Protein AF-A0A453EMD0-F1 (afdb_monomer)

InterPro domains:
  IPR001680 WD40 repeat [PS50082] (9-34)
  IPR015943 WD40/YVTN repeat-like-containing domain superfamily [G3DSA:2.130.10.10] (1-57)
  IPR045241 WD repeat Prp46/PLRG1-like [PTHR19923] (1-57)

Sequence (57 aa):
GSLESEACIYALSYDNSGSRLVTCEADKTIKMWKEDLTATPETHPVNFKPPKDIRRY

pLDDT: mean 87.54, std 10.14, range [54.53, 97.44]

Radius of gyration: 16.7 Å; Cα contacts (8 Å, |Δi|>4): 58; chains: 1; bounding box: 37×38×33 Å

Nearest PDB structures (foldseek):
  8c6j-assembly1_J  TM=8.970E-01  e=8.969E-04  Homo sapiens
  9fmd-assembly1_T  TM=8.924E-01  e=1.497E-03  Homo sapiens
  3jb9-assembly1_K  TM=8.464E-01  e=2.342E-03  Schizosaccharomyces pombe 972h-
  8ro2-assembly1_T  TM=8.381E-01  e=2.662E-03  Homo sapiens
  8j07-assembly1_i4  TM=8.685E-01  e=2.352E+00  Homo sapiens

Solvent-accessible surface area (backbone atoms only — not comparable to full-atom values): 3918 Å² total; per-residue (Å²): 131,65,74,74,80,37,74,42,76,81,45,72,48,63,47,98,86,64,65,32,45,39,36,39,36,63,74,78,46,74,51,78,46,66,79,67,90,81,70,40,69,85,82,59,64,81,88,80,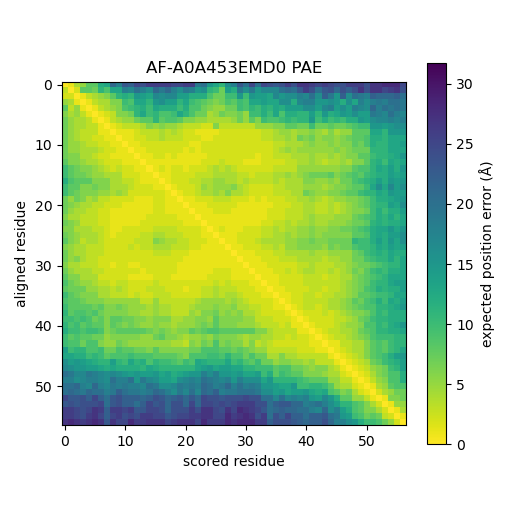74,80,71,93,73,81,81,79,128

Mean predicted aligned error: 7.92 Å

Secondary structure (DSSP, 8-state):
--GGGG--EEEEEE-TTSSEEEEEETTS-EEEEE--TT--TTTS-------S-----

Foldseek 3D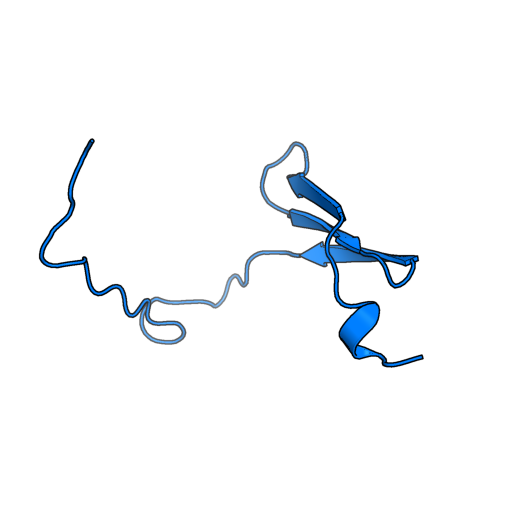i:
DPPVVFADWPDWDADPVNQWIWTCTSVRDIDIDGDDPPDDCVNPPDPDDDDPDPDDD

Structure (mmCIF, N/CA/C/O backbone):
data_AF-A0A453EMD0-F1
#
_entry.id   AF-A0A453EMD0-F1
#
loop_
_atom_site.group_PDB
_atom_site.id
_atom_site.type_symbol
_atom_site.label_atom_id
_atom_site.label_alt_id
_atom_site.label_comp_id
_atom_site.label_asym_id
_atom_site.label_entity_id
_atom_site.label_seq_id
_atom_site.pdbx_PDB_ins_code
_atom_site.Cartn_x
_atom_site.Cartn_y
_atom_site.Cartn_z
_atom_site.occupancy
_atom_site.B_iso_or_equiv
_atom_site.auth_seq_id
_atom_site.auth_comp_id
_atom_site.auth_asym_id
_atom_site.auth_atom_id
_atom_site.pdbx_PDB_model_num
ATOM 1 N N . GLY A 1 1 ? 23.196 4.503 -12.101 1.00 54.53 1 GLY A N 1
ATOM 2 C CA . GLY A 1 1 ? 21.792 4.940 -12.222 1.00 54.53 1 GLY A CA 1
ATOM 3 C C . GLY A 1 1 ? 21.430 5.687 -10.962 1.00 54.53 1 GLY A C 1
ATOM 4 O O . GLY A 1 1 ? 21.943 5.304 -9.918 1.00 54.53 1 GLY A O 1
ATOM 5 N N . SER A 1 2 ? 20.647 6.765 -11.053 1.00 77.00 2 SER A N 1
ATOM 6 C CA . SER A 1 2 ? 20.131 7.429 -9.849 1.00 77.00 2 SER A CA 1
ATOM 7 C C . SER A 1 2 ? 19.029 6.559 -9.249 1.00 77.00 2 SER A C 1
ATOM 9 O O . SER A 1 2 ? 18.104 6.188 -9.966 1.00 77.00 2 SER A O 1
ATOM 11 N N . LEU A 1 3 ? 19.127 6.243 -7.957 1.00 68.94 3 LEU A N 1
ATOM 12 C CA . LEU A 1 3 ? 18.105 5.493 -7.213 1.00 68.94 3 LEU A CA 1
ATOM 13 C C . LEU A 1 3 ? 16.735 6.188 -7.262 1.00 68.94 3 LEU A C 1
ATOM 15 O O . LEU A 1 3 ? 15.699 5.537 -7.245 1.00 68.94 3 LEU A O 1
ATOM 19 N N . GLU A 1 4 ? 16.725 7.514 -7.395 1.00 72.69 4 GLU A N 1
ATOM 20 C CA . GLU A 1 4 ? 15.498 8.305 -7.511 1.00 72.69 4 GLU A CA 1
ATOM 21 C C . GLU A 1 4 ? 14.794 8.098 -8.858 1.00 72.69 4 GLU A C 1
ATOM 23 O O . GLU A 1 4 ? 13.578 8.233 -8.948 1.00 72.69 4 GLU A O 1
ATOM 28 N N . SER A 1 5 ? 15.532 7.731 -9.912 1.00 74.44 5 SER A N 1
ATOM 29 C CA . SER A 1 5 ? 14.945 7.466 -11.231 1.00 74.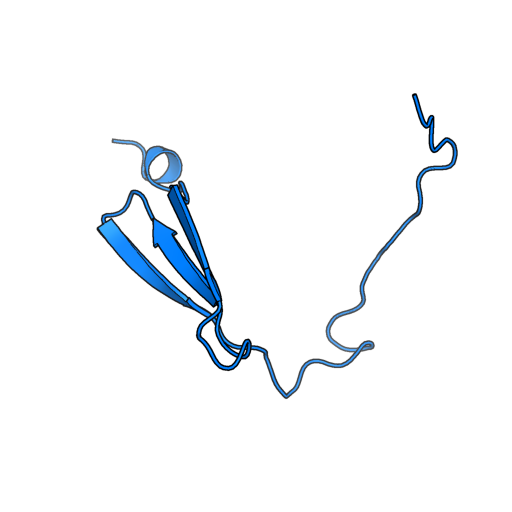44 5 SER A CA 1
ATOM 30 C C . SER A 1 5 ? 14.128 6.170 -11.277 1.00 74.44 5 SER A C 1
ATOM 32 O O . SER A 1 5 ? 13.337 5.997 -12.200 1.00 74.44 5 SER A O 1
ATOM 34 N N . GLU A 1 6 ? 14.297 5.277 -10.298 1.00 77.94 6 GLU A N 1
ATOM 35 C CA . GLU A 1 6 ? 13.555 4.011 -10.185 1.00 77.94 6 GLU A CA 1
ATOM 36 C C . GLU A 1 6 ? 12.384 4.099 -9.186 1.00 77.94 6 GLU A C 1
ATOM 38 O O . GLU A 1 6 ? 11.612 3.152 -9.049 1.00 77.94 6 GLU A O 1
ATOM 43 N N . ALA A 1 7 ? 12.185 5.252 -8.535 1.00 81.38 7 ALA A N 1
ATOM 44 C CA . ALA A 1 7 ? 11.077 5.506 -7.613 1.00 81.38 7 ALA A CA 1
ATOM 45 C C . ALA A 1 7 ? 9.789 5.900 -8.365 1.00 81.38 7 ALA A C 1
ATOM 47 O O . ALA A 1 7 ? 9.270 7.009 -8.230 1.00 81.38 7 ALA A O 1
ATOM 48 N N . CYS A 1 8 ? 9.279 4.995 -9.202 1.00 89.94 8 CYS A N 1
ATOM 49 C CA . CYS A 1 8 ? 8.047 5.185 -9.968 1.00 89.94 8 CYS A CA 1
ATOM 50 C C . CYS A 1 8 ? 7.045 4.060 -9.678 1.00 89.94 8 CYS A C 1
ATOM 52 O O . CYS A 1 8 ? 7.425 2.895 -9.591 1.00 89.94 8 CYS A O 1
ATOM 54 N N . ILE A 1 9 ? 5.759 4.407 -9.568 1.00 94.88 9 ILE A N 1
ATOM 55 C CA . ILE A 1 9 ? 4.649 3.452 -9.458 1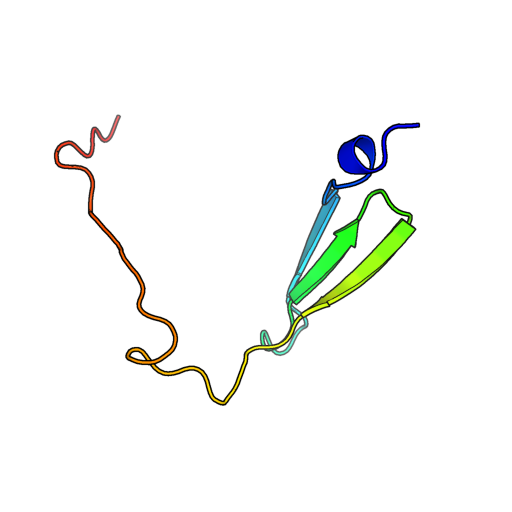.00 94.88 9 ILE A CA 1
ATOM 56 C C . ILE A 1 9 ? 3.989 3.339 -10.834 1.00 94.88 9 ILE A C 1
ATOM 58 O O . ILE A 1 9 ? 3.459 4.324 -11.346 1.00 94.88 9 ILE A O 1
ATOM 62 N N . TYR A 1 10 ? 3.989 2.142 -11.422 1.00 94.06 10 TYR A N 1
ATOM 63 C CA . TYR A 1 10 ? 3.351 1.895 -12.720 1.00 94.06 10 TYR A CA 1
ATOM 64 C C . TYR A 1 10 ? 1.869 1.553 -12.601 1.00 94.06 10 TYR A C 1
ATOM 66 O O . TYR A 1 10 ? 1.071 1.924 -13.459 1.00 94.06 10 TYR A O 1
ATOM 74 N N . ALA A 1 11 ? 1.504 0.821 -11.552 1.00 94.75 11 ALA A N 1
ATOM 75 C CA . ALA A 1 11 ? 0.136 0.398 -11.308 1.00 94.75 11 ALA A CA 1
ATOM 76 C C . ALA A 1 11 ? -0.125 0.269 -9.809 1.00 94.75 11 ALA A C 1
ATOM 78 O O . ALA A 1 11 ? 0.784 -0.005 -9.022 1.00 94.75 11 ALA A O 1
ATOM 79 N N . LEU A 1 12 ? -1.389 0.432 -9.433 1.00 96.69 12 LEU A N 1
ATOM 80 C CA . LEU A 1 12 ? -1.874 0.170 -8.088 1.00 96.69 12 LEU A CA 1
ATOM 81 C C . LEU A 1 12 ? -3.287 -0.398 -8.143 1.00 96.69 12 LEU A C 1
ATOM 83 O O . LEU A 1 12 ? -4.059 -0.075 -9.049 1.00 96.69 12 LEU A O 1
ATOM 87 N N . SER A 1 13 ? -3.626 -1.245 -7.181 1.00 97.38 13 SER A N 1
ATOM 88 C CA . SER A 1 13 ? -4.982 -1.760 -7.021 1.00 97.38 13 SER A CA 1
ATOM 89 C C . SER A 1 13 ? -5.249 -2.137 -5.572 1.00 97.38 13 SER A C 1
ATOM 91 O O . SER A 1 13 ? -4.322 -2.470 -4.830 1.00 97.38 13 SER A O 1
ATOM 93 N N . TYR A 1 14 ? -6.516 -2.087 -5.177 1.00 97.38 14 TYR A N 1
ATOM 94 C CA . TYR A 1 14 ? -6.945 -2.664 -3.912 1.00 97.38 14 TYR A CA 1
ATOM 95 C C . TYR A 1 14 ? -7.166 -4.165 -4.069 1.00 97.38 14 TYR A C 1
ATOM 97 O O . TYR A 1 14 ? -7.546 -4.651 -5.136 1.00 97.38 14 TYR A O 1
ATOM 105 N N . ASP A 1 15 ? -6.946 -4.905 -2.990 1.00 94.38 15 ASP A N 1
ATOM 106 C CA . ASP A 1 15 ? -7.402 -6.285 -2.920 1.00 94.38 15 ASP A CA 1
ATOM 107 C C . ASP A 1 15 ? -8.942 -6.354 -2.901 1.00 94.38 15 ASP A C 1
ATOM 109 O O . ASP A 1 15 ? -9.627 -5.358 -2.675 1.00 94.38 15 ASP A O 1
ATOM 113 N N . ASN A 1 16 ? -9.516 -7.542 -3.107 1.00 95.19 16 ASN A N 1
ATOM 114 C CA . ASN A 1 16 ? -10.975 -7.694 -3.188 1.00 95.19 16 ASN A CA 1
ATOM 115 C C . ASN A 1 16 ? -11.708 -7.295 -1.890 1.00 95.19 16 ASN A C 1
ATOM 117 O O . ASN A 1 16 ? -12.904 -7.021 -1.924 1.00 95.19 16 ASN A O 1
ATOM 121 N N . SER A 1 17 ? -11.013 -7.279 -0.746 1.00 94.81 17 SER A N 1
ATOM 122 C CA . SER A 1 17 ? -11.586 -6.795 0.514 1.00 94.81 17 SER A CA 1
ATOM 123 C C . SER A 1 17 ? -11.557 -5.270 0.658 1.00 94.81 17 SER A C 1
ATOM 125 O O . SER A 1 17 ? -12.274 -4.736 1.499 1.00 94.81 17 SER A O 1
ATOM 127 N N . GLY A 1 18 ? -10.734 -4.572 -0.131 1.00 93.62 18 GLY A N 1
ATOM 128 C CA . GLY A 1 18 ? -10.490 -3.136 -0.009 1.00 93.62 18 GLY A CA 1
ATOM 129 C C . GLY A 1 18 ? -9.574 -2.740 1.155 1.00 93.62 18 GLY A C 1
ATOM 130 O O . GLY A 1 18 ? -9.362 -1.553 1.367 1.00 93.62 18 GLY A O 1
ATOM 131 N N . SER A 1 19 ? -9.026 -3.697 1.911 1.00 94.56 19 SER A N 1
ATOM 132 C CA . SER A 1 19 ? -8.235 -3.425 3.125 1.00 94.56 19 SER A CA 1
ATOM 133 C C . SER A 1 19 ? -6.735 -3.272 2.872 1.00 94.56 19 SER A C 1
ATOM 135 O O . SER A 1 19 ? -5.985 -2.861 3.765 1.00 94.56 19 SER A O 1
ATOM 137 N N . ARG A 1 20 ? -6.266 -3.642 1.676 1.00 95.62 20 ARG A N 1
ATOM 138 C CA . ARG A 1 20 ? -4.854 -3.576 1.294 1.00 95.62 20 ARG A CA 1
ATOM 139 C C . ARG A 1 20 ? -4.693 -2.900 -0.050 1.00 95.62 20 ARG A C 1
ATOM 141 O O . ARG A 1 20 ? -5.372 -3.249 -1.012 1.00 95.62 20 ARG A O 1
ATOM 148 N N . LEU A 1 21 ? -3.723 -1.998 -0.123 1.00 96.75 21 LEU A N 1
ATOM 149 C CA . LEU A 1 21 ? -3.281 -1.402 -1.376 1.00 96.75 21 LEU A CA 1
ATOM 150 C C . LEU A 1 21 ? -2.037 -2.143 -1.865 1.00 96.75 21 LEU A C 1
ATOM 152 O O . LEU A 1 21 ? -1.071 -2.304 -1.121 1.00 96.75 21 LEU A O 1
ATOM 156 N N . VAL A 1 22 ? -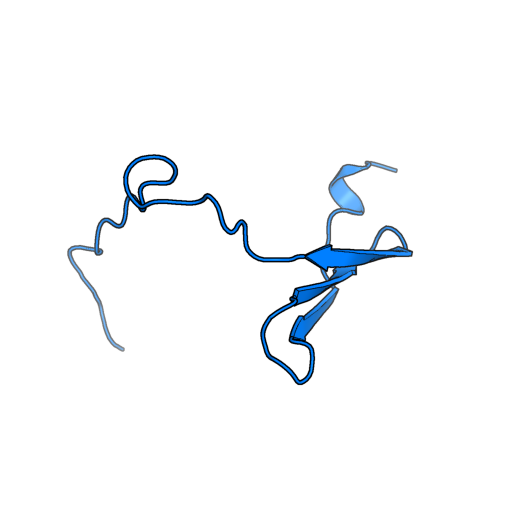2.049 -2.578 -3.118 1.00 97.00 22 VAL A N 1
ATOM 157 C CA . VAL A 1 22 ? -0.912 -3.226 -3.776 1.00 97.00 22 VAL A CA 1
ATOM 158 C C . VAL A 1 22 ? -0.357 -2.275 -4.829 1.00 97.00 22 VAL A C 1
ATOM 160 O O . VAL A 1 22 ? -1.114 -1.796 -5.672 1.00 97.00 22 VAL A O 1
ATOM 163 N N . THR A 1 23 ? 0.947 -1.999 -4.789 1.00 97.44 23 THR A N 1
ATOM 164 C CA . THR A 1 23 ? 1.645 -1.139 -5.759 1.00 97.44 23 THR A CA 1
ATOM 165 C C . THR A 1 23 ? 2.706 -1.927 -6.520 1.00 97.44 23 THR A C 1
ATOM 167 O O . THR A 1 23 ? 3.471 -2.680 -5.919 1.00 97.44 23 THR A O 1
ATOM 170 N N . CYS A 1 24 ? 2.763 -1.740 -7.839 1.00 96.19 24 CYS A N 1
ATOM 171 C CA . CYS A 1 24 ? 3.801 -2.290 -8.713 1.00 96.19 24 CYS A CA 1
ATOM 172 C C . CYS A 1 24 ? 4.791 -1.180 -9.084 1.00 96.19 24 CYS A C 1
ATOM 174 O O . CYS A 1 24 ? 4.416 -0.228 -9.779 1.00 96.19 24 CYS A O 1
ATOM 176 N N . GLU A 1 25 ? 6.035 -1.302 -8.625 1.00 95.50 25 GLU A N 1
ATOM 177 C CA . GLU A 1 25 ? 7.061 -0.262 -8.746 1.00 95.50 25 GLU A CA 1
ATOM 178 C C . GLU A 1 25 ? 8.124 -0.578 -9.807 1.00 95.50 25 GLU A C 1
ATOM 180 O O . GLU A 1 25 ? 8.323 -1.725 -10.219 1.00 95.50 25 GLU A O 1
ATOM 185 N N . ALA A 1 26 ? 8.807 0.467 -10.279 1.00 92.25 26 ALA A N 1
ATOM 186 C CA . ALA A 1 26 ? 9.848 0.362 -11.300 1.00 92.25 26 ALA A CA 1
ATOM 187 C C . ALA A 1 26 ? 11.142 -0.295 -10.793 1.00 92.25 26 ALA A C 1
ATOM 189 O O . ALA A 1 26 ? 11.889 -0.867 -11.589 1.00 92.25 26 ALA A O 1
ATOM 190 N N . ASP A 1 27 ? 11.356 -0.314 -9.477 1.00 90.81 27 ASP A N 1
ATOM 191 C CA . ASP A 1 27 ? 12.454 -1.016 -8.798 1.00 90.81 27 ASP A CA 1
ATOM 192 C C . ASP A 1 27 ? 12.299 -2.554 -8.791 1.00 90.81 27 ASP A C 1
ATOM 194 O O . ASP A 1 27 ? 13.071 -3.267 -8.147 1.00 90.81 27 ASP A O 1
ATOM 198 N N . LYS A 1 28 ? 11.325 -3.079 -9.551 1.00 90.81 28 LYS A N 1
ATOM 199 C CA . LYS A 1 28 ? 10.975 -4.504 -9.664 1.00 90.81 28 LYS A CA 1
ATOM 200 C C . LYS A 1 28 ? 10.410 -5.082 -8.367 1.00 90.81 28 LYS A C 1
ATOM 202 O O . LYS A 1 28 ? 10.437 -6.301 -8.182 1.00 90.81 28 LYS A O 1
ATOM 207 N N . THR A 1 29 ? 9.878 -4.239 -7.487 1.00 93.81 29 THR A N 1
ATOM 208 C CA . THR A 1 29 ? 9.184 -4.676 -6.278 1.00 93.81 29 THR A CA 1
ATOM 209 C C . THR A 1 29 ? 7.672 -4.522 -6.396 1.00 93.81 29 THR A C 1
ATOM 211 O O . THR A 1 29 ? 7.133 -3.725 -7.169 1.00 93.81 29 THR A O 1
ATOM 214 N N . ILE A 1 30 ? 6.976 -5.335 -5.603 1.00 95.19 30 ILE A N 1
ATOM 215 C CA . ILE A 1 30 ? 5.555 -5.173 -5.320 1.00 95.19 30 ILE A CA 1
ATOM 216 C C . ILE A 1 30 ? 5.454 -4.851 -3.835 1.00 95.19 30 ILE A C 1
ATOM 218 O O . ILE A 1 30 ? 5.894 -5.653 -3.005 1.00 95.19 30 ILE A O 1
ATOM 222 N N . LYS A 1 31 ? 4.875 -3.700 -3.487 1.00 95.38 31 LYS A N 1
ATOM 223 C CA . LYS A 1 31 ? 4.653 -3.320 -2.086 1.00 95.38 31 LYS A CA 1
ATOM 224 C C . LYS A 1 31 ? 3.187 -3.502 -1.723 1.00 95.38 31 LYS A C 1
ATOM 226 O O . LYS A 1 31 ? 2.286 -3.156 -2.485 1.00 95.38 31 LYS A O 1
ATOM 231 N N . MET A 1 32 ? 2.962 -4.084 -0.549 1.00 95.88 32 MET A N 1
ATOM 232 C CA . MET A 1 32 ? 1.636 -4.276 0.027 1.00 95.88 32 MET A CA 1
ATOM 233 C C . MET A 1 32 ? 1.495 -3.374 1.242 1.00 95.88 32 MET A C 1
ATOM 235 O O . MET A 1 32 ? 2.230 -3.515 2.219 1.00 95.88 32 MET A O 1
ATOM 239 N N . TRP A 1 33 ? 0.524 -2.479 1.183 1.00 96.75 33 TRP A N 1
ATOM 240 C CA . TRP A 1 33 ? 0.230 -1.504 2.218 1.00 96.75 33 TRP A CA 1
ATOM 241 C C . TRP A 1 33 ? -1.034 -1.910 2.967 1.00 96.75 33 TRP A C 1
ATOM 243 O O . TRP A 1 33 ? -1.946 -2.518 2.400 1.00 96.75 33 TRP A O 1
ATOM 253 N N . LYS A 1 34 ? -1.084 -1.568 4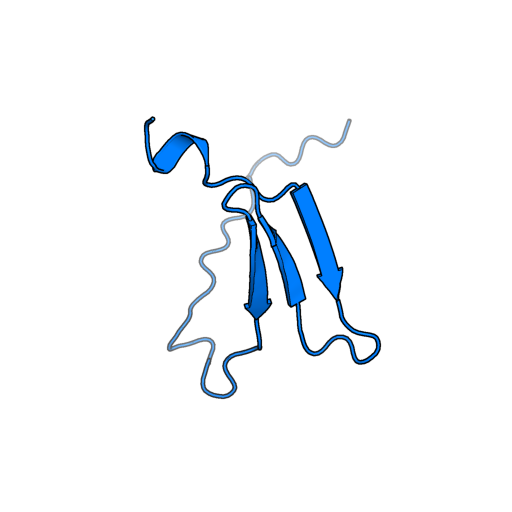.251 1.00 95.06 34 LYS A N 1
ATOM 254 C CA . LYS A 1 34 ? -2.226 -1.796 5.134 1.00 95.06 34 LYS A CA 1
ATOM 255 C C . LYS A 1 34 ? -2.456 -0.536 5.961 1.00 95.06 34 LYS A C 1
ATOM 257 O O . LYS A 1 34 ? -1.495 0.149 6.304 1.00 95.06 34 LYS A O 1
ATOM 262 N N . GLU A 1 35 ? -3.711 -0.267 6.288 1.00 93.00 35 GLU A N 1
ATOM 263 C CA . 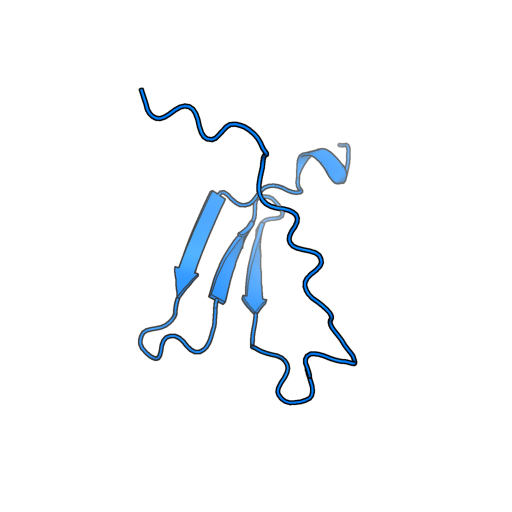GLU A 1 35 ? -4.084 0.786 7.229 1.00 93.00 35 GLU A CA 1
ATOM 264 C C . GLU A 1 35 ? -3.418 0.582 8.599 1.00 93.00 35 GLU A C 1
ATOM 266 O O . GLU A 1 35 ? -3.336 -0.541 9.116 1.00 93.00 35 GLU A O 1
ATOM 271 N N . ASP A 1 36 ? -2.965 1.684 9.196 1.00 93.12 36 ASP A N 1
ATOM 272 C CA . ASP A 1 36 ? -2.535 1.705 10.589 1.00 93.12 36 ASP A CA 1
ATOM 273 C C . ASP A 1 36 ? -3.768 1.780 11.495 1.00 93.12 36 ASP A C 1
ATOM 275 O O . ASP A 1 36 ? -4.473 2.787 11.536 1.00 93.12 36 ASP A O 1
ATOM 279 N N . LEU A 1 37 ? -4.016 0.704 12.242 1.00 91.88 37 LEU A N 1
ATOM 280 C CA . LEU A 1 37 ? -5.156 0.593 13.155 1.00 91.88 37 LEU A CA 1
ATOM 281 C C . LEU A 1 37 ? -5.043 1.507 14.384 1.00 91.88 37 LEU A C 1
ATOM 283 O O . LEU A 1 37 ? -6.013 1.652 15.124 1.00 91.88 37 LEU A O 1
ATOM 287 N N . THR A 1 38 ? -3.867 2.081 14.633 1.00 93.00 38 THR A N 1
ATOM 288 C CA . THR A 1 38 ? -3.611 2.987 15.760 1.00 93.00 38 THR A CA 1
ATOM 289 C C . THR A 1 38 ? -3.671 4.459 15.367 1.00 93.00 38 THR A C 1
ATOM 291 O O . THR A 1 38 ? -3.607 5.324 16.241 1.00 93.00 38 THR A O 1
ATOM 294 N N . ALA A 1 39 ? -3.832 4.759 14.074 1.00 90.62 39 ALA A N 1
ATOM 295 C CA . ALA A 1 39 ? -3.947 6.126 13.601 1.00 90.62 39 ALA A CA 1
ATOM 296 C C . ALA A 1 39 ? -5.241 6.774 14.118 1.00 90.62 39 ALA A C 1
ATOM 298 O O . ALA A 1 39 ? -6.347 6.271 13.922 1.00 90.62 39 ALA A O 1
ATOM 299 N N . THR A 1 40 ? -5.093 7.930 14.757 1.00 91.25 40 THR A N 1
ATOM 300 C CA . THR A 1 40 ? -6.193 8.784 15.215 1.00 91.25 40 THR A CA 1
ATOM 301 C C . THR A 1 40 ? -6.045 10.186 14.619 1.00 91.25 40 THR A C 1
ATOM 303 O O . THR A 1 40 ? -4.938 10.562 14.218 1.00 91.25 40 THR A O 1
ATOM 306 N N . PRO A 1 41 ? -7.112 11.004 14.578 1.00 88.25 41 PRO A N 1
ATOM 307 C CA . PRO A 1 41 ? -7.023 12.379 14.083 1.00 88.25 41 PRO A CA 1
ATOM 308 C C . PRO A 1 41 ? -5.994 13.248 14.824 1.00 88.25 41 PRO A C 1
ATOM 310 O O . PRO A 1 41 ? -5.454 14.186 14.243 1.00 88.25 41 PRO A O 1
ATOM 313 N N . GLU A 1 42 ? -5.704 12.943 16.090 1.00 88.94 42 GLU A N 1
ATOM 314 C CA . GLU A 1 42 ? -4.734 13.670 16.916 1.00 88.94 42 GLU A CA 1
ATOM 315 C C . GLU A 1 42 ? -3.292 13.253 16.613 1.00 88.94 42 GLU A C 1
ATOM 317 O O . GLU A 1 42 ? -2.389 14.088 16.646 1.00 88.94 42 GLU A O 1
ATOM 322 N N . THR A 1 43 ? -3.067 11.970 16.316 1.00 91.38 43 THR A N 1
ATOM 323 C CA . THR A 1 43 ? -1.733 11.439 15.989 1.00 91.38 43 THR A CA 1
ATOM 324 C C . THR A 1 43 ? -1.353 11.707 14.533 1.00 91.38 43 THR A C 1
ATOM 326 O O . THR A 1 43 ? -0.188 11.972 14.247 1.00 91.38 43 THR A O 1
ATOM 329 N N . HIS A 1 44 ? -2.334 11.695 13.625 1.00 89.44 44 HIS A N 1
ATOM 330 C CA . HIS A 1 44 ? -2.154 11.877 12.184 1.00 89.44 44 HIS A CA 1
ATOM 331 C C . HIS A 1 44 ? -3.137 12.929 11.629 1.00 89.44 44 HIS A C 1
ATOM 333 O O . HIS A 1 44 ? -4.047 12.597 10.862 1.00 89.44 44 HIS A O 1
ATOM 339 N N . PRO A 1 45 ? -2.993 14.212 12.012 1.00 90.81 45 PRO A N 1
ATOM 340 C CA . PRO A 1 45 ? -3.933 15.255 11.620 1.00 90.81 45 PRO A CA 1
ATOM 341 C C . PRO A 1 45 ? -3.866 15.559 10.119 1.00 90.81 45 PRO A C 1
ATOM 343 O O . PRO A 1 45 ? -2.807 15.855 9.561 1.00 90.81 45 PRO A O 1
ATOM 346 N N . VAL A 1 46 ? -5.028 15.578 9.463 1.00 87.38 46 VAL A N 1
ATOM 347 C CA . VAL A 1 46 ? -5.146 15.989 8.059 1.00 87.38 46 VAL A CA 1
ATOM 348 C C . VAL A 1 46 ? -5.230 17.513 7.982 1.00 87.38 46 VAL A C 1
ATOM 350 O O . VAL A 1 46 ? -6.261 18.116 8.276 1.00 87.38 46 VAL A O 1
ATOM 353 N N . ASN A 1 47 ? -4.151 18.161 7.544 1.00 84.25 47 ASN A N 1
ATOM 354 C CA . ASN A 1 47 ? -4.136 19.604 7.296 1.00 84.25 47 ASN A CA 1
ATOM 355 C C . ASN A 1 47 ? -4.711 19.927 5.909 1.00 84.25 47 ASN A C 1
ATOM 357 O O . ASN A 1 47 ? -3.986 20.283 4.978 1.00 84.25 47 ASN A O 1
ATOM 361 N N . PHE A 1 48 ? -6.024 19.774 5.761 1.00 82.00 48 PHE A N 1
ATOM 362 C CA . PHE A 1 48 ? -6.718 20.153 4.536 1.00 82.00 48 PHE A CA 1
ATOM 363 C C . PHE A 1 48 ? -7.096 21.637 4.571 1.00 82.00 48 PHE A C 1
ATOM 365 O O . PHE A 1 48 ? -7.923 22.066 5.375 1.00 82.00 48 PHE A O 1
ATOM 372 N N . LYS A 1 49 ? -6.509 22.431 3.671 1.00 80.62 49 LYS A N 1
ATOM 373 C CA . LYS A 1 49 ? -6.899 23.827 3.435 1.00 80.62 49 LYS A CA 1
ATOM 374 C C . LYS A 1 49 ? -7.582 23.915 2.070 1.00 80.62 49 LYS A C 1
ATOM 376 O O . LYS A 1 49 ? -6.875 23.852 1.063 1.00 80.62 49 LYS A O 1
ATOM 381 N N . PRO A 1 50 ? -8.922 24.034 2.004 1.00 79.75 50 PRO A N 1
ATOM 382 C CA . PRO A 1 50 ? -9.606 24.129 0.723 1.00 79.75 50 PRO A CA 1
ATOM 383 C C . PRO A 1 50 ? -9.118 25.368 -0.051 1.00 7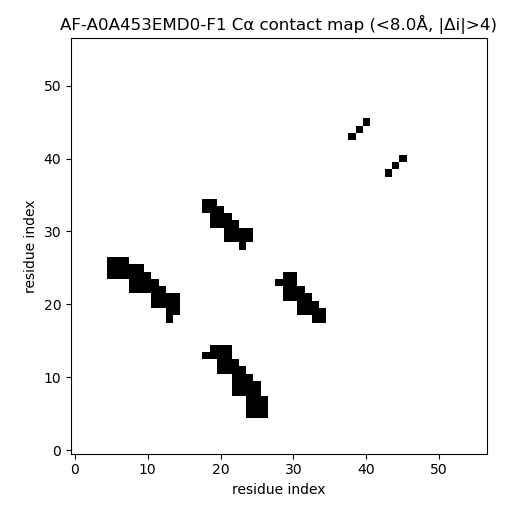9.75 50 PRO A C 1
ATOM 385 O O . PRO A 1 50 ? -8.937 26.432 0.553 1.00 79.75 50 PRO A O 1
ATOM 388 N N . PRO A 1 51 ? -8.900 25.265 -1.375 1.00 80.94 51 PRO A N 1
ATOM 389 C CA . PRO A 1 51 ? -8.578 26.421 -2.204 1.00 80.94 51 PRO A CA 1
ATOM 390 C C . PRO A 1 51 ? -9.704 27.457 -2.132 1.00 80.94 51 PRO A C 1
ATOM 392 O O . PRO A 1 51 ? -10.878 27.099 -2.211 1.00 80.94 51 PRO A O 1
ATOM 395 N N . LYS A 1 52 ? -9.353 28.744 -2.009 1.00 75.81 52 LYS A N 1
ATOM 396 C CA . LYS A 1 52 ? -10.339 29.842 -1.987 1.00 75.81 52 LYS A CA 1
ATOM 397 C C . LYS A 1 52 ? -11.130 29.954 -3.295 1.00 75.81 52 LYS A C 1
ATOM 399 O O . LYS A 1 52 ? -12.283 30.359 -3.261 1.00 75.81 52 LYS A O 1
ATOM 404 N N . ASP A 1 53 ? -10.531 29.537 -4.410 1.00 77.44 53 ASP A N 1
ATOM 405 C CA . ASP A 1 53 ? -11.142 29.554 -5.735 1.00 77.44 53 ASP A CA 1
ATOM 406 C C . ASP A 1 53 ? -11.153 28.143 -6.332 1.00 77.44 53 ASP A C 1
ATOM 408 O O . ASP A 1 53 ? -10.184 27.694 -6.945 1.00 77.44 53 ASP A O 1
ATOM 412 N N . ILE A 1 54 ? -12.268 27.429 -6.178 1.00 73.38 54 ILE A N 1
ATOM 413 C CA . ILE A 1 54 ? -12.538 26.226 -6.973 1.00 73.38 54 ILE A CA 1
ATOM 414 C C . ILE A 1 54 ? -13.137 26.704 -8.299 1.00 73.38 54 ILE A C 1
ATOM 416 O O . ILE A 1 54 ? -14.353 26.842 -8.431 1.00 73.38 54 ILE A O 1
ATOM 420 N N . ARG A 1 55 ? -12.288 26.993 -9.293 1.00 68.00 55 ARG A N 1
ATOM 421 C CA . ARG A 1 55 ? -12.762 27.194 -10.669 1.00 68.00 55 ARG A CA 1
ATOM 422 C C . ARG A 1 55 ? -13.162 25.837 -11.242 1.00 68.00 55 ARG A C 1
ATOM 424 O O . ARG A 1 55 ? -12.310 25.037 -11.615 1.00 68.00 55 ARG A O 1
ATOM 431 N N . ARG A 1 56 ? -14.469 25.577 -11.265 1.00 67.88 56 ARG A N 1
ATOM 432 C CA . ARG A 1 56 ? -15.064 24.529 -12.097 1.00 67.88 56 ARG A CA 1
ATOM 433 C C . ARG A 1 56 ? -15.135 25.084 -13.521 1.00 67.88 56 ARG A C 1
ATOM 435 O O . ARG A 1 56 ? -15.778 26.112 -13.719 1.00 67.88 56 ARG A O 1
ATOM 442 N N . TYR A 1 57 ? -14.398 24.468 -14.442 1.00 61.81 57 TYR A N 1
ATOM 443 C CA . TYR A 1 57 ? -14.570 24.676 -15.881 1.00 61.81 57 TYR A CA 1
ATOM 444 C C . TYR A 1 57 ? -15.802 23.913 -16.360 1.00 61.81 57 TYR A C 1
ATOM 446 O O . TYR A 1 57 ? -16.059 22.828 -15.784 1.00 61.81 57 TYR A O 1
#

Organism: Aegilops tauschii subsp. strangulat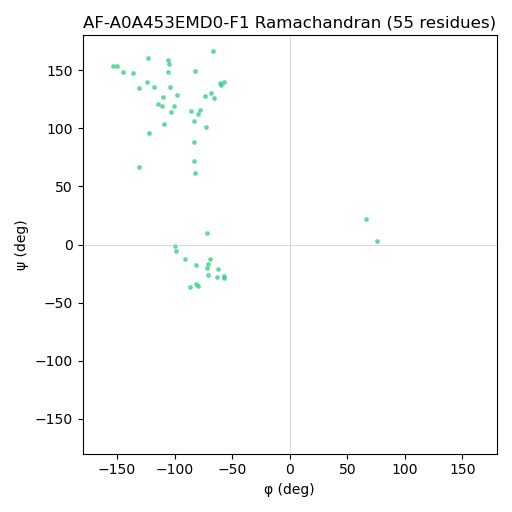a (NCBI:txid200361)